Protein AF-A0ABD1ARW8-F1 (afdb_monomer_lite)

pLDDT: mean 74.0, std 18.25, range [34.91, 95.69]

Secondary structure (DSSP, 8-state):
---PPPPPPPP----------------PPPPP-PPPPPPPPPPPPPPPPPPP--SS----TTTTT-----GGG--------GGGSPPSSHHHHHHSHHHHHHHHHHHHHHHHTT----PPPPTTSPP---

Sequence (130 aa):
MPHAQQLSTPSTVQSKNTNSHSSSSSSAAQPPTLPPPSPPAIPPPPPPSPPPNNRHRMQTRSKDGITKPNTKYTLLTSTKTKSDIEPRTTSEALEDERWRNAMGIEFNAHVKMHTWDFFPLSPEQNLVGN

Radius of gyration: 33.53 Å; chains: 1; bounding box: 70×50×98 Å

Organism: NCBI:txid228776

Structure (mmCIF, N/CA/C/O backbone):
data_AF-A0ABD1ARW8-F1
#
_entry.id   AF-A0ABD1ARW8-F1
#
loop_
_atom_site.group_PDB
_atom_site.id
_atom_site.type_symbol
_atom_site.label_atom_id
_atom_site.label_alt_id
_atom_site.label_comp_id
_atom_site.label_asym_id
_atom_site.label_entity_id
_atom_site.label_seq_id
_atom_site.pdbx_PDB_ins_code
_atom_site.Cartn_x
_atom_site.Cartn_y
_atom_site.Cartn_z
_atom_site.occupancy
_atom_site.B_iso_or_equiv
_atom_site.auth_seq_id
_atom_site.auth_comp_id
_atom_site.auth_asym_id
_atom_site.auth_atom_id
_atom_site.pdbx_PDB_model_num
ATOM 1 N N . MET A 1 1 ? 41.491 -40.274 -30.303 1.00 43.91 1 MET A N 1
ATOM 2 C CA . MET A 1 1 ? 41.150 -40.346 -28.867 1.00 43.91 1 MET A CA 1
ATOM 3 C C . MET A 1 1 ? 40.744 -38.950 -28.407 1.00 43.91 1 MET A C 1
ATOM 5 O O . MET A 1 1 ? 41.622 -38.105 -28.301 1.00 43.91 1 MET A O 1
ATOM 9 N N . PRO A 1 2 ? 39.436 -38.672 -28.268 1.00 46.75 2 PRO A N 1
ATOM 10 C CA . PRO A 1 2 ? 38.897 -37.387 -27.823 1.00 46.75 2 PRO A CA 1
ATOM 11 C C . PRO A 1 2 ? 38.654 -37.377 -26.301 1.00 46.75 2 PRO A C 1
ATOM 13 O O . PRO A 1 2 ? 38.508 -38.434 -25.688 1.00 46.75 2 PRO A O 1
ATOM 16 N N . HIS A 1 3 ? 38.551 -36.192 -25.699 1.00 41.34 3 HIS A N 1
ATOM 17 C CA . HIS A 1 3 ? 37.830 -35.989 -24.438 1.00 41.34 3 HIS A CA 1
ATOM 18 C C . HIS A 1 3 ? 36.979 -34.725 -24.572 1.00 41.34 3 HIS A C 1
ATOM 20 O O . HIS A 1 3 ? 37.493 -33.610 -24.627 1.00 41.34 3 HIS A O 1
ATOM 26 N N . ALA A 1 4 ? 35.673 -34.943 -24.699 1.00 42.97 4 ALA A N 1
ATOM 27 C CA . ALA A 1 4 ? 34.637 -33.926 -24.686 1.00 42.97 4 ALA A CA 1
ATOM 28 C C . ALA A 1 4 ? 34.305 -33.572 -23.231 1.00 42.97 4 ALA A C 1
ATOM 30 O O . ALA A 1 4 ? 34.158 -34.470 -22.403 1.00 42.97 4 ALA A O 1
ATOM 31 N N . GLN A 1 5 ? 34.168 -32.282 -22.922 1.00 40.97 5 GLN A N 1
ATOM 32 C CA . GLN A 1 5 ? 33.540 -31.842 -21.678 1.00 40.97 5 GLN A CA 1
ATOM 33 C C . GLN A 1 5 ? 32.077 -31.492 -21.955 1.00 40.97 5 GLN A C 1
ATOM 35 O O . GLN A 1 5 ? 31.747 -30.784 -22.904 1.00 40.97 5 GLN A O 1
ATOM 40 N N . GLN A 1 6 ? 31.219 -32.099 -21.148 1.00 40.31 6 GLN A N 1
ATOM 41 C CA . GLN A 1 6 ? 29.785 -32.265 -21.325 1.00 40.31 6 GLN A CA 1
ATOM 42 C C . GLN A 1 6 ? 29.049 -31.057 -20.719 1.00 40.31 6 GLN A C 1
ATOM 44 O O . GLN A 1 6 ? 29.215 -30.776 -19.534 1.00 40.31 6 GLN A O 1
ATOM 49 N N . LEU A 1 7 ? 28.239 -30.343 -21.512 1.00 40.31 7 LEU A N 1
ATOM 50 C CA . LEU A 1 7 ? 27.273 -29.370 -20.990 1.00 40.31 7 LEU A CA 1
ATOM 51 C C . LEU A 1 7 ? 26.027 -30.111 -20.488 1.00 40.31 7 LEU A C 1
ATOM 53 O O . LEU A 1 7 ? 25.409 -30.882 -21.221 1.00 40.31 7 LEU A O 1
ATOM 57 N N . SER A 1 8 ? 25.657 -29.848 -19.239 1.00 39.34 8 SER A N 1
ATOM 58 C CA . SER A 1 8 ? 24.441 -30.343 -18.598 1.00 39.34 8 SER A CA 1
ATOM 59 C C . SER A 1 8 ? 23.205 -29.609 -19.126 1.00 39.34 8 SER A C 1
ATOM 61 O O . SER A 1 8 ? 23.097 -28.392 -19.000 1.00 39.34 8 SER A O 1
ATOM 63 N N . THR A 1 9 ? 22.247 -30.348 -19.683 1.00 52.75 9 THR A N 1
ATOM 64 C CA . THR A 1 9 ? 20.896 -29.864 -20.009 1.00 52.75 9 THR A CA 1
ATOM 65 C C . THR A 1 9 ? 19.974 -29.968 -18.790 1.00 52.75 9 THR A C 1
ATOM 67 O O . THR A 1 9 ? 20.001 -31.007 -18.126 1.00 52.75 9 THR A O 1
ATOM 70 N N . PRO A 1 10 ? 19.079 -29.003 -18.519 1.00 43.75 10 PRO A N 1
ATOM 71 C CA . PRO A 1 10 ? 17.914 -29.258 -17.681 1.00 43.75 10 PRO A CA 1
ATOM 72 C C . PRO A 1 10 ? 16.778 -29.908 -18.489 1.00 43.75 10 PRO A C 1
ATOM 74 O O . PRO A 1 10 ? 16.388 -29.434 -19.555 1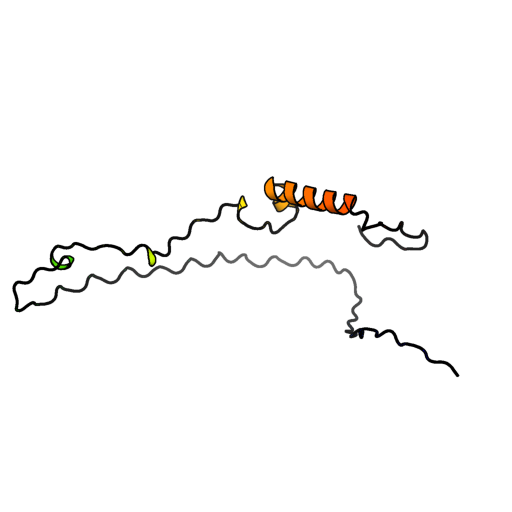.00 43.75 10 PRO A O 1
ATOM 77 N N . SER A 1 11 ? 16.261 -31.011 -17.945 1.00 34.91 11 SER A N 1
ATOM 78 C CA . SER A 1 11 ? 15.123 -31.790 -18.438 1.00 34.91 11 SER A CA 1
ATOM 79 C C . SER A 1 11 ? 13.859 -30.953 -18.646 1.00 34.91 11 SER A C 1
ATOM 81 O O . SER A 1 11 ? 13.326 -30.363 -17.708 1.00 34.91 11 SER A O 1
ATOM 83 N N . THR A 1 12 ? 13.310 -31.008 -19.858 1.00 39.97 12 THR A N 1
ATOM 84 C CA . THR A 1 12 ? 11.930 -30.613 -20.155 1.00 39.97 12 THR A CA 1
ATOM 85 C C . THR A 1 12 ? 10.973 -31.684 -19.639 1.00 39.97 12 THR A C 1
ATOM 87 O O . THR A 1 12 ? 10.928 -32.796 -20.165 1.00 39.97 12 THR A O 1
ATOM 90 N N . VAL A 1 13 ? 10.179 -31.350 -18.621 1.00 44.81 13 VAL A N 1
ATOM 91 C CA . VAL A 1 13 ? 9.017 -32.156 -18.234 1.00 44.81 13 VAL A CA 1
ATOM 92 C C . VAL A 1 13 ? 7.861 -31.782 -19.160 1.00 44.81 13 VAL A C 1
ATOM 94 O O . VAL A 1 13 ? 7.352 -30.665 -19.136 1.00 44.81 13 VAL A O 1
ATOM 97 N N . GLN A 1 14 ? 7.485 -32.732 -20.011 1.00 39.22 14 GLN A N 1
ATOM 98 C CA . GLN A 1 14 ? 6.286 -32.701 -20.840 1.00 39.22 14 GLN A CA 1
ATOM 99 C C . GLN A 1 14 ? 5.037 -32.814 -19.956 1.00 39.22 14 GLN A C 1
ATOM 101 O O . GLN A 1 14 ? 4.887 -33.803 -19.241 1.00 39.22 14 GLN A O 1
ATOM 106 N N . SER A 1 15 ? 4.096 -31.883 -20.103 1.00 36.25 15 SER A N 1
ATOM 107 C CA . SER A 1 15 ? 2.688 -32.126 -19.779 1.00 36.25 15 SER A CA 1
ATOM 108 C C . SER A 1 15 ? 1.835 -31.802 -20.995 1.00 36.25 15 SER A C 1
ATOM 110 O O . SER A 1 15 ? 1.779 -30.674 -21.477 1.00 36.25 15 SER A O 1
ATOM 112 N N . LYS A 1 16 ? 1.213 -32.860 -21.510 1.00 46.62 16 LYS A N 1
ATOM 113 C CA . LYS A 1 16 ? 0.208 -32.863 -22.5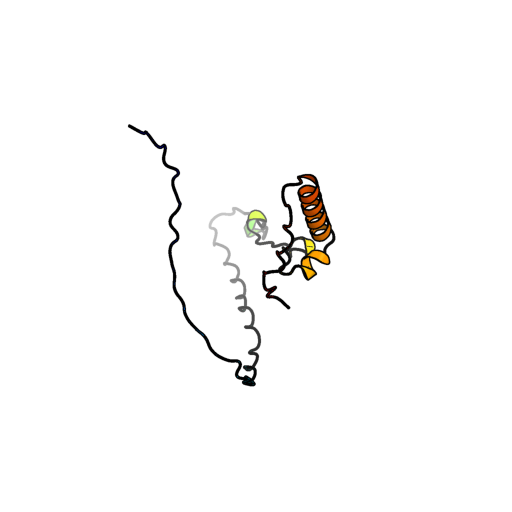69 1.00 46.62 16 LYS A CA 1
ATOM 114 C C . LYS A 1 16 ? -1.003 -32.050 -22.109 1.00 46.62 16 LYS A C 1
ATOM 116 O O . LYS A 1 16 ? -1.454 -32.272 -20.991 1.00 46.62 16 LYS A O 1
ATOM 121 N N . ASN A 1 17 ? -1.609 -31.257 -22.991 1.00 38.06 17 ASN A N 1
ATOM 122 C CA . ASN A 1 17 ? -3.057 -31.367 -23.137 1.00 38.06 17 ASN A CA 1
ATOM 123 C C . ASN A 1 17 ? -3.548 -30.858 -24.494 1.00 38.06 17 ASN A C 1
ATOM 125 O O . ASN A 1 17 ? -3.374 -29.701 -24.865 1.00 38.06 17 ASN A O 1
ATOM 129 N N . THR A 1 18 ? -4.176 -31.771 -25.220 1.00 48.34 18 THR A N 1
ATOM 130 C CA . THR A 1 18 ? -5.020 -31.526 -26.382 1.00 48.34 18 THR A CA 1
ATOM 131 C C . THR A 1 18 ? -6.305 -30.840 -25.934 1.00 48.34 18 THR A C 1
ATOM 133 O O . THR A 1 18 ? -6.944 -31.355 -25.021 1.00 48.34 18 THR A O 1
ATOM 136 N N . ASN A 1 19 ? -6.741 -29.775 -26.607 1.00 37.31 19 ASN A N 1
ATOM 137 C CA . ASN A 1 19 ? -8.137 -29.713 -27.045 1.00 37.31 19 ASN A CA 1
ATOM 138 C C . ASN A 1 19 ? -8.350 -28.615 -28.091 1.00 37.31 19 ASN A C 1
ATOM 140 O O . ASN A 1 19 ? -8.301 -27.423 -27.797 1.00 37.31 19 ASN A O 1
ATOM 144 N N . SER A 1 20 ? -8.626 -29.041 -29.318 1.00 44.00 20 SER A N 1
ATOM 145 C CA . SER A 1 20 ? -9.392 -28.258 -30.282 1.00 44.00 20 SER A CA 1
ATOM 146 C C . SER A 1 20 ? -10.824 -28.095 -29.759 1.00 44.00 20 SER A C 1
ATOM 148 O O . SER A 1 20 ? -11.308 -28.988 -29.071 1.00 44.00 20 SER A O 1
ATOM 150 N N . HIS A 1 21 ? -11.487 -26.981 -30.084 1.00 41.25 21 HIS A N 1
ATOM 151 C CA . HIS A 1 21 ? -12.839 -26.920 -30.668 1.00 41.25 21 HIS A CA 1
ATOM 152 C C . HIS A 1 21 ? -13.546 -25.582 -30.381 1.00 41.25 21 HIS A C 1
ATOM 154 O O . HIS A 1 21 ? -13.904 -25.265 -29.254 1.00 41.25 21 HIS A O 1
ATOM 160 N N . SER A 1 22 ? -13.755 -24.849 -31.481 1.00 39.16 22 SER A N 1
ATOM 161 C CA . SER A 1 22 ? -14.979 -24.136 -31.879 1.00 39.16 22 SER A CA 1
ATOM 162 C C . SER A 1 22 ? -15.675 -23.192 -30.894 1.00 39.16 22 SER A C 1
ATOM 164 O O . SER A 1 22 ? -16.292 -23.587 -29.912 1.00 39.16 22 SER A O 1
ATOM 166 N N . SER A 1 23 ? -15.719 -21.932 -31.322 1.00 44.72 23 SER A N 1
ATOM 167 C CA . SER A 1 23 ? -16.695 -20.913 -30.954 1.00 44.72 23 SER A CA 1
ATOM 168 C C . SER A 1 23 ? -18.137 -21.419 -31.094 1.00 44.72 23 SER A C 1
ATOM 170 O O . SER A 1 23 ? -18.636 -21.597 -32.205 1.00 44.72 23 SER A O 1
ATOM 172 N N . SER A 1 24 ? -18.825 -21.578 -29.967 1.00 41.44 24 SER A N 1
ATOM 173 C CA . SER A 1 24 ? -20.283 -21.653 -29.899 1.00 41.44 24 SER A CA 1
ATOM 174 C C . SER A 1 24 ? -20.786 -20.560 -28.962 1.00 41.44 24 SER A C 1
ATOM 176 O O . SER A 1 24 ? -20.667 -20.654 -27.739 1.00 41.44 24 SER A O 1
ATOM 178 N N . SER A 1 25 ? -21.337 -19.504 -29.559 1.00 50.62 25 SER A N 1
ATOM 179 C CA . SER A 1 25 ? -22.102 -18.457 -28.889 1.00 50.62 25 SER A CA 1
ATOM 180 C C . SER A 1 25 ? -23.208 -19.080 -28.039 1.00 50.62 25 SER A C 1
ATOM 182 O O . SER A 1 25 ? -24.174 -19.622 -28.572 1.00 50.62 25 SER A O 1
ATOM 184 N N . SER A 1 26 ? -23.061 -18.998 -26.721 1.00 45.53 26 SER A N 1
ATOM 185 C CA . SER A 1 26 ? -24.095 -19.379 -25.764 1.00 45.53 26 SER A CA 1
ATOM 186 C C . SER A 1 26 ? -24.303 -18.191 -24.835 1.00 45.53 26 SER A C 1
ATOM 188 O O . SER A 1 26 ? -23.443 -17.889 -24.010 1.00 45.53 26 SER A O 1
ATOM 190 N N . SER A 1 27 ? -25.416 -17.477 -25.004 1.00 54.81 27 SER A N 1
ATOM 191 C CA . SER A 1 27 ? -25.880 -16.478 -24.043 1.00 54.81 27 SER A CA 1
ATOM 192 C C . SER A 1 27 ? -26.137 -17.170 -22.705 1.00 54.81 27 SER A C 1
ATOM 194 O O . SER A 1 27 ? -27.185 -17.777 -22.499 1.00 54.81 27 SER A O 1
ATOM 196 N N . ALA A 1 28 ? -25.157 -17.117 -21.806 1.00 51.34 28 ALA A N 1
ATOM 197 C CA . ALA A 1 28 ? -25.303 -17.598 -20.445 1.00 51.34 28 ALA A CA 1
ATOM 198 C C . ALA A 1 28 ? -26.047 -16.536 -19.627 1.00 51.34 28 ALA A C 1
ATOM 200 O O . ALA A 1 28 ? -25.579 -15.407 -19.469 1.00 51.34 28 ALA A O 1
ATOM 2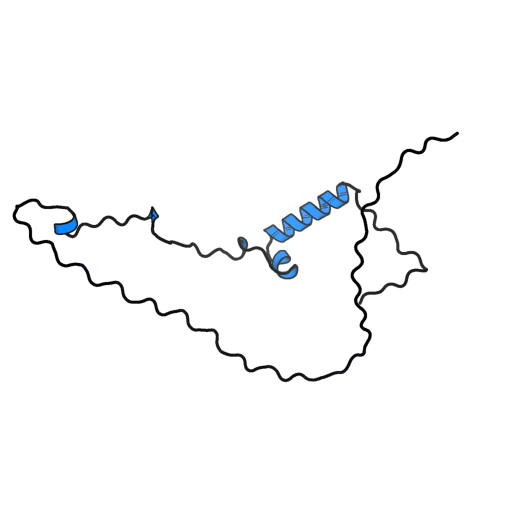01 N N . ALA A 1 29 ? -27.231 -16.902 -19.141 1.00 57.78 29 ALA A N 1
ATOM 202 C CA . ALA A 1 29 ? -27.989 -16.122 -18.178 1.00 57.78 29 ALA A CA 1
ATOM 203 C C . ALA A 1 29 ? -27.111 -15.815 -16.953 1.00 57.78 29 ALA A C 1
ATOM 205 O O . ALA A 1 29 ? -26.476 -16.709 -16.391 1.00 57.78 29 ALA A O 1
ATOM 206 N N . GLN A 1 30 ? -27.066 -14.541 -16.562 1.00 60.09 30 GLN A N 1
ATOM 207 C CA . GLN A 1 30 ? -26.355 -14.097 -15.366 1.00 60.09 30 GLN A CA 1
ATOM 208 C C . GLN A 1 30 ? -26.953 -14.790 -14.128 1.00 60.09 30 GLN A C 1
ATOM 210 O O . GLN A 1 30 ? -28.181 -14.821 -13.994 1.00 60.09 30 GLN A O 1
ATOM 215 N N . PRO A 1 31 ? -26.133 -15.339 -13.215 1.00 66.75 31 PRO A N 1
ATOM 216 C CA . PRO A 1 31 ? -26.635 -15.838 -11.945 1.00 66.75 31 PRO A CA 1
ATOM 217 C C . PRO A 1 31 ? -27.165 -14.665 -11.101 1.00 66.75 31 PRO A C 1
ATOM 219 O O . PRO A 1 31 ? -26.643 -13.551 -11.207 1.00 66.75 31 PRO A O 1
ATOM 222 N N . PRO A 1 32 ? -28.187 -14.881 -10.255 1.00 62.44 32 PRO A N 1
ATOM 223 C CA . PRO A 1 32 ? -28.677 -13.843 -9.360 1.00 62.44 32 PRO A CA 1
ATOM 224 C C . PRO A 1 32 ? -27.554 -13.407 -8.413 1.00 62.44 32 PRO A C 1
ATOM 226 O O . PRO A 1 32 ? -26.955 -14.224 -7.710 1.00 62.44 32 PRO A O 1
ATOM 229 N N . THR A 1 33 ? -27.264 -12.108 -8.401 1.00 63.53 33 THR A N 1
ATOM 230 C CA . THR A 1 33 ? -26.338 -11.477 -7.464 1.00 63.53 33 THR A CA 1
ATOM 231 C C . THR A 1 33 ? -26.921 -11.564 -6.056 1.00 63.53 33 THR A C 1
ATOM 233 O O . THR A 1 33 ? -27.815 -10.810 -5.677 1.00 63.53 33 THR A O 1
ATOM 236 N N . LEU A 1 34 ? -26.434 -12.525 -5.269 1.00 72.62 34 LEU A N 1
ATOM 237 C CA . LEU A 1 34 ? -26.733 -12.586 -3.841 1.00 72.62 34 LEU A CA 1
ATOM 238 C C . LEU A 1 34 ? -26.131 -11.348 -3.152 1.00 72.62 34 LEU A C 1
ATOM 240 O O . LEU A 1 34 ? -24.995 -10.976 -3.465 1.00 72.62 34 LEU A O 1
ATOM 244 N N . PRO A 1 35 ? -26.859 -10.696 -2.228 1.00 77.25 35 PRO A N 1
ATOM 245 C CA . PRO A 1 35 ? -26.308 -9.590 -1.460 1.00 77.25 35 PRO A CA 1
ATOM 246 C C . PRO A 1 35 ? -25.094 -10.065 -0.644 1.00 77.25 35 PRO A C 1
ATOM 248 O O . PRO A 1 35 ? -25.055 -11.225 -0.218 1.00 77.25 35 PRO A O 1
ATOM 251 N N . PRO A 1 36 ? -24.097 -9.191 -0.415 1.00 78.06 36 PRO A N 1
ATOM 252 C CA . PRO A 1 36 ? -22.936 -9.542 0.389 1.00 78.06 36 PRO A CA 1
ATOM 253 C C . PRO A 1 36 ? -23.375 -9.980 1.796 1.00 78.06 36 PRO A C 1
ATOM 255 O O . PRO A 1 36 ? -24.315 -9.399 2.350 1.00 78.06 36 PRO A O 1
ATOM 258 N N . PRO A 1 37 ? -22.713 -10.990 2.392 1.00 76.00 37 PRO A N 1
ATOM 259 C CA . PRO A 1 37 ? -23.036 -11.430 3.741 1.00 76.00 37 PRO A CA 1
ATOM 260 C C . PRO A 1 37 ? -22.867 -10.261 4.715 1.00 76.00 37 PRO A C 1
ATOM 262 O O . PRO A 1 37 ? -21.855 -9.557 4.696 1.00 76.00 37 PRO A O 1
ATOM 265 N N . SER A 1 38 ? -23.875 -10.041 5.560 1.00 79.00 38 SER A N 1
ATOM 266 C CA . SER A 1 38 ? -23.798 -9.038 6.619 1.00 79.00 38 SER A CA 1
ATOM 267 C C . SER A 1 38 ? -22.632 -9.364 7.560 1.00 79.00 38 SER A C 1
ATOM 269 O O . SER A 1 38 ? -22.411 -10.542 7.861 1.00 79.00 38 SER A O 1
ATOM 271 N N . PRO A 1 39 ? -21.876 -8.356 8.034 1.00 79.38 39 PRO A N 1
ATOM 272 C CA . PRO A 1 39 ? -20.809 -8.595 8.994 1.00 79.38 39 PRO A CA 1
ATOM 273 C C . PRO A 1 39 ? -21.379 -9.254 10.261 1.00 79.38 39 PRO A C 1
ATOM 275 O O . PRO A 1 39 ? -22.512 -8.951 10.650 1.00 79.38 39 PRO A O 1
ATOM 278 N N . PRO A 1 40 ? -20.622 -10.156 10.911 1.00 78.62 40 PRO A N 1
ATOM 279 C CA . PRO A 1 40 ? -21.078 -10.811 12.127 1.00 78.62 40 PRO A CA 1
ATOM 280 C C . PRO A 1 40 ? -21.401 -9.761 13.194 1.00 78.62 40 PRO A C 1
ATOM 282 O O . PRO A 1 40 ? -20.601 -8.862 13.462 1.00 78.62 40 PRO A O 1
ATOM 285 N N . ALA A 1 41 ? -22.585 -9.876 13.797 1.00 78.94 41 ALA A N 1
ATOM 286 C CA . ALA A 1 41 ? -22.986 -9.020 14.903 1.00 78.94 41 ALA A CA 1
ATOM 287 C C . ALA A 1 41 ? -22.003 -9.211 16.068 1.00 78.94 41 ALA A C 1
ATOM 289 O O . ALA A 1 41 ? -21.815 -10.326 16.559 1.00 78.94 41 ALA A O 1
ATOM 290 N N . ILE A 1 42 ? -21.357 -8.125 16.493 1.00 80.50 42 ILE A N 1
ATOM 291 C CA . ILE A 1 42 ? -20.448 -8.149 17.639 1.00 80.50 42 ILE A CA 1
ATOM 292 C C . ILE A 1 42 ? -21.308 -8.362 18.894 1.00 80.50 42 ILE A C 1
ATOM 294 O O . ILE A 1 42 ? -22.241 -7.582 19.113 1.00 80.50 42 ILE A O 1
ATOM 298 N N . PRO A 1 43 ? -21.042 -9.394 19.717 1.00 82.19 43 PRO A N 1
ATOM 299 C CA . PRO A 1 43 ? -21.777 -9.579 20.958 1.00 82.19 43 PRO A CA 1
ATOM 300 C C . PRO A 1 43 ? -21.530 -8.386 21.895 1.00 82.19 43 PRO A C 1
ATOM 302 O O . PRO A 1 43 ? -20.418 -7.846 21.922 1.00 82.19 43 PRO A O 1
ATOM 305 N N . PRO A 1 44 ? -22.541 -7.957 22.670 1.00 82.62 44 PRO A N 1
ATOM 306 C CA . PRO A 1 44 ? -22.360 -6.886 23.638 1.00 82.62 44 PRO A CA 1
ATOM 307 C C . PRO A 1 44 ? -21.271 -7.265 24.653 1.00 82.62 44 PRO A C 1
ATOM 309 O O . PRO A 1 44 ? -21.111 -8.449 24.974 1.00 82.62 44 PRO A O 1
ATOM 312 N N . PRO A 1 45 ? -20.508 -6.282 25.166 1.00 81.81 45 PRO A N 1
ATOM 313 C CA . PRO A 1 45 ? -19.482 -6.555 26.159 1.00 81.81 45 PRO A CA 1
ATOM 314 C C . PRO A 1 45 ? -20.108 -7.203 27.404 1.00 81.81 45 PRO A C 1
ATOM 316 O O . PRO A 1 45 ? -21.242 -6.869 27.766 1.00 81.81 45 PRO A O 1
ATOM 319 N N . PRO A 1 46 ? -19.388 -8.119 28.076 1.00 82.62 46 PRO A N 1
ATOM 320 C CA . PRO A 1 46 ? -19.883 -8.729 29.299 1.00 82.62 46 PRO A CA 1
ATOM 321 C C . PRO A 1 46 ? -20.127 -7.656 30.373 1.00 82.62 46 PRO A C 1
ATOM 323 O O . PRO A 1 46 ? -19.399 -6.657 30.426 1.00 82.62 46 PRO A O 1
ATOM 326 N N . PRO A 1 47 ? -21.132 -7.849 31.245 1.00 83.31 47 PRO A N 1
ATOM 327 C CA . PRO A 1 47 ? -21.387 -6.932 32.343 1.00 83.31 47 PRO A CA 1
ATOM 328 C C . PRO A 1 47 ? -20.184 -6.877 33.302 1.00 83.31 47 PRO A C 1
ATOM 330 O O . PRO A 1 47 ? -19.461 -7.869 33.447 1.00 83.31 47 PRO A O 1
ATOM 333 N N . PRO A 1 48 ? -19.957 -5.735 33.976 1.00 79.88 48 PRO A N 1
ATOM 334 C CA . PRO A 1 48 ? -18.871 -5.603 34.937 1.00 79.88 48 PRO A CA 1
ATOM 335 C C . PRO A 1 48 ? -19.029 -6.612 36.081 1.00 79.88 48 PRO A C 1
ATOM 337 O O . PRO A 1 48 ? -20.121 -6.805 36.617 1.00 79.88 48 PRO A O 1
ATOM 340 N N . SER A 1 49 ? -17.925 -7.252 36.468 1.00 79.50 49 SER A N 1
ATOM 341 C CA . SER A 1 49 ? -17.897 -8.182 37.598 1.00 79.50 49 SER A CA 1
ATOM 342 C C . SER A 1 49 ? -18.217 -7.460 38.915 1.00 79.50 49 SER A C 1
ATOM 344 O O . SER A 1 49 ? -17.729 -6.342 39.116 1.00 79.50 49 SER A O 1
ATOM 346 N N . PRO A 1 50 ? -18.968 -8.086 39.840 1.00 81.31 50 PRO A N 1
ATOM 347 C CA . PRO A 1 50 ? -19.275 -7.483 41.130 1.00 81.31 50 PRO A CA 1
ATOM 348 C C . PRO A 1 50 ? -17.997 -7.252 41.956 1.00 81.31 50 PRO A C 1
ATOM 350 O O . PRO A 1 50 ? -17.037 -8.023 41.847 1.00 81.31 50 PRO A O 1
ATOM 353 N N . PRO A 1 51 ? -17.962 -6.202 42.795 1.00 79.19 51 PRO A N 1
ATOM 354 C CA . PRO A 1 51 ? -16.798 -5.908 43.615 1.00 79.19 51 PRO A CA 1
ATOM 355 C C . PRO A 1 51 ? -16.547 -7.039 44.630 1.00 79.19 51 PRO A C 1
ATOM 357 O O . PRO A 1 51 ? -17.495 -7.561 45.222 1.00 79.19 51 PRO A O 1
ATOM 360 N N . PRO A 1 52 ? -15.280 -7.415 44.881 1.00 80.44 52 PRO A N 1
ATOM 361 C CA . PRO A 1 52 ? -14.962 -8.447 45.859 1.00 80.44 52 PRO A CA 1
ATOM 362 C C . PRO A 1 52 ? -15.322 -7.992 47.280 1.00 80.44 52 PRO A C 1
ATOM 364 O O . PRO A 1 52 ? -15.046 -6.853 47.672 1.00 80.44 52 PRO A O 1
ATOM 367 N N . ASN A 1 53 ? -15.887 -8.896 48.085 1.00 82.69 53 ASN A N 1
ATOM 368 C CA . ASN A 1 53 ? -16.119 -8.648 49.508 1.00 82.69 53 ASN A CA 1
ATOM 369 C C . ASN A 1 53 ? -14.777 -8.701 50.257 1.00 82.69 53 ASN A C 1
ATOM 371 O O . ASN A 1 53 ? -14.144 -9.751 50.355 1.00 82.69 53 ASN A O 1
ATOM 375 N N . ASN A 1 54 ? -14.318 -7.550 50.749 1.00 82.88 54 ASN A N 1
ATOM 376 C CA . ASN A 1 54 ? -13.026 -7.434 51.414 1.00 82.88 54 ASN A CA 1
ATOM 377 C C . ASN A 1 54 ? -13.202 -7.406 52.933 1.00 82.88 54 ASN A C 1
ATOM 379 O O . ASN A 1 54 ? -13.929 -6.571 53.459 1.00 82.88 54 ASN A O 1
ATOM 383 N N . ARG A 1 55 ? -12.448 -8.250 53.645 1.00 90.81 55 ARG A N 1
ATOM 384 C CA . ARG A 1 55 ? -12.399 -8.264 55.122 1.00 90.81 55 ARG A CA 1
ATOM 385 C C . ARG A 1 55 ? -11.449 -7.205 55.706 1.00 90.81 55 ARG A C 1
ATOM 387 O O . ARG A 1 55 ? -11.314 -7.099 56.917 1.00 90.81 55 ARG A O 1
ATOM 394 N N . HIS A 1 56 ? -10.771 -6.442 54.847 1.00 86.00 56 HIS A N 1
ATOM 395 C CA . HIS A 1 56 ? -9.779 -5.427 55.202 1.00 86.00 56 HIS A CA 1
ATOM 396 C C . HIS A 1 56 ? -10.076 -4.081 54.527 1.00 86.00 56 HIS A C 1
ATOM 398 O O . HIS A 1 56 ? -10.650 -4.024 53.436 1.00 86.00 56 HIS A O 1
ATOM 404 N N . ARG A 1 57 ? -9.589 -2.986 55.124 1.00 89.25 57 ARG A N 1
ATOM 405 C CA . ARG A 1 57 ? -9.848 -1.611 54.658 1.00 89.25 57 ARG A CA 1
ATOM 406 C C . ARG A 1 57 ? -9.057 -1.187 53.409 1.00 89.25 57 ARG A C 1
ATOM 408 O O . ARG A 1 57 ? -9.302 -0.101 52.897 1.00 89.25 57 ARG A O 1
ATOM 415 N N . MET A 1 58 ? -8.124 -2.002 52.905 1.00 92.12 58 MET A N 1
ATOM 416 C CA . MET A 1 58 ? -7.292 -1.614 51.754 1.00 92.12 58 MET A CA 1
ATOM 417 C C . MET A 1 58 ? -8.138 -1.138 50.561 1.00 92.12 58 MET A C 1
ATOM 419 O O . MET A 1 58 ? -9.047 -1.847 50.106 1.00 92.12 58 MET A O 1
ATOM 423 N N . GLN A 1 59 ? -7.804 0.056 50.066 1.00 88.00 59 GLN A N 1
ATOM 424 C CA . GLN A 1 59 ? -8.340 0.637 48.841 1.00 88.00 59 GLN A CA 1
ATOM 425 C C . GLN A 1 59 ? -7.328 0.451 47.715 1.00 88.00 59 GLN A C 1
ATOM 427 O O . GLN A 1 59 ? -6.131 0.667 47.894 1.00 88.00 59 GLN A O 1
ATOM 432 N N . THR A 1 60 ? -7.813 0.002 46.565 1.00 89.19 60 THR A N 1
ATOM 433 C CA . THR A 1 60 ? -7.027 -0.157 45.341 1.00 89.19 60 THR A CA 1
ATOM 434 C C . THR A 1 60 ? -7.613 0.767 44.285 1.00 89.19 60 THR A C 1
ATOM 436 O O . THR A 1 60 ? -8.810 1.035 44.303 1.00 89.19 60 THR A O 1
ATOM 439 N N . ARG A 1 61 ? -6.806 1.192 43.307 1.00 90.38 61 ARG A N 1
ATOM 440 C CA . ARG A 1 61 ? -7.253 2.054 42.193 1.00 90.38 61 ARG A CA 1
ATOM 441 C C . ARG A 1 61 ? -8.566 1.584 41.543 1.00 90.38 61 ARG A C 1
ATOM 443 O O . ARG A 1 61 ? -9.407 2.403 41.205 1.00 90.38 61 ARG A O 1
ATOM 450 N N . SER A 1 62 ? -8.742 0.270 41.387 1.00 86.75 62 SER A N 1
ATOM 451 C CA . SER A 1 62 ? -9.947 -0.326 40.798 1.00 86.75 62 SER A CA 1
ATOM 452 C C . SER A 1 62 ? -11.214 -0.118 41.634 1.00 86.75 62 SER A C 1
ATOM 454 O O . SER A 1 62 ? -12.289 0.006 41.056 1.00 86.75 62 SER A O 1
ATOM 456 N N . LYS A 1 63 ? -11.108 -0.058 42.970 1.00 86.62 63 LYS A N 1
ATOM 457 C CA . LYS A 1 63 ? -12.245 0.220 43.864 1.00 86.62 63 LYS A CA 1
ATOM 458 C C . LYS A 1 63 ? -12.718 1.669 43.771 1.00 86.62 63 LYS A C 1
ATOM 460 O O . LYS A 1 63 ? -13.913 1.905 43.888 1.00 86.62 63 LYS A O 1
ATOM 465 N N . ASP A 1 64 ? -11.809 2.595 43.474 1.00 89.69 64 ASP A N 1
ATOM 466 C CA . ASP A 1 64 ? -12.122 4.003 43.197 1.00 89.69 64 ASP A CA 1
ATOM 467 C C . ASP A 1 64 ? -12.532 4.236 41.724 1.00 89.69 64 ASP A C 1
ATOM 469 O O . ASP A 1 64 ? -12.586 5.370 41.253 1.00 89.69 64 ASP A O 1
ATOM 473 N N . GLY A 1 65 ? -12.778 3.165 40.955 1.00 88.06 65 GLY A N 1
ATOM 474 C CA . GLY A 1 65 ? -13.183 3.237 39.546 1.00 88.06 65 GLY A CA 1
ATOM 475 C C . GLY A 1 65 ? -12.058 3.603 38.572 1.00 88.06 65 GLY A C 1
ATOM 476 O O . GLY A 1 65 ? -12.303 3.850 37.392 1.00 88.06 65 GLY A O 1
ATOM 477 N N . ILE A 1 66 ? -10.804 3.625 39.025 1.00 90.44 66 ILE A N 1
ATOM 478 C CA . ILE A 1 66 ? -9.685 4.101 38.220 1.00 90.44 66 ILE A CA 1
ATOM 479 C C . ILE A 1 66 ? -9.076 2.950 37.411 1.00 90.44 66 ILE A C 1
ATOM 481 O O . ILE A 1 66 ? -8.304 2.133 37.921 1.00 90.44 66 ILE A O 1
ATOM 485 N N . THR A 1 67 ? -9.342 2.953 36.105 1.00 90.75 67 THR A N 1
ATOM 486 C CA . THR A 1 67 ? -8.793 1.987 35.139 1.00 90.75 67 THR A CA 1
ATOM 487 C C . THR A 1 67 ? -7.791 2.667 34.204 1.00 90.75 67 THR A C 1
ATOM 489 O O . THR 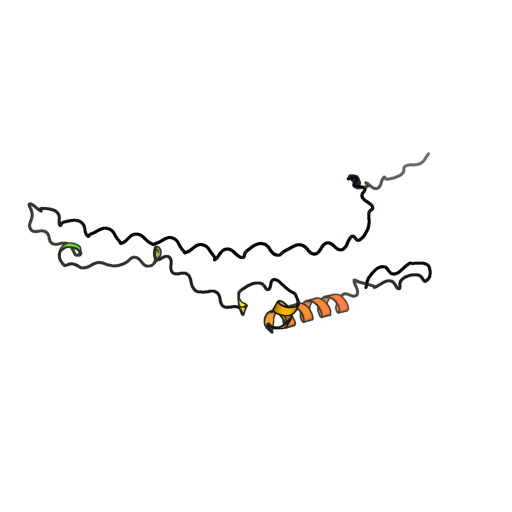A 1 67 ? -8.018 3.787 33.754 1.00 90.75 67 THR A O 1
ATOM 492 N N . LYS A 1 68 ? -6.659 2.011 33.906 1.00 88.75 68 LYS A N 1
ATOM 493 C CA . LYS A 1 68 ? -5.684 2.477 32.903 1.00 88.75 68 LYS A CA 1
ATOM 494 C C . LYS A 1 68 ? -5.686 1.503 31.717 1.00 88.75 68 LYS A C 1
ATOM 496 O O . LYS A 1 68 ? -5.104 0.427 31.853 1.00 88.75 68 LYS A O 1
ATOM 501 N N . PRO A 1 69 ? -6.340 1.841 30.591 1.00 86.88 69 PRO A N 1
ATOM 502 C CA . PRO A 1 69 ? -6.337 0.996 29.403 1.00 86.88 69 PRO A CA 1
ATOM 503 C C . PRO A 1 69 ? -4.905 0.772 28.912 1.00 86.88 69 PRO A C 1
ATOM 505 O O . PRO A 1 69 ? -4.093 1.699 28.907 1.00 86.88 69 PRO A O 1
ATOM 508 N N . ASN A 1 70 ? -4.583 -0.455 28.507 1.00 88.06 70 ASN A N 1
ATOM 509 C CA . ASN A 1 70 ? -3.286 -0.763 27.917 1.00 88.06 70 ASN A CA 1
ATOM 510 C C . ASN A 1 70 ? -3.389 -0.716 26.393 1.00 88.06 70 ASN A C 1
ATOM 512 O O . ASN A 1 70 ? -3.822 -1.682 25.768 1.00 88.06 70 ASN A O 1
ATOM 516 N N . THR A 1 71 ? -2.937 0.391 25.805 1.00 87.12 71 THR A N 1
ATOM 517 C CA . THR A 1 71 ? -3.017 0.624 24.358 1.00 87.12 71 THR A CA 1
ATOM 518 C C . THR A 1 71 ? -2.235 -0.398 23.529 1.00 87.12 71 THR A C 1
ATOM 520 O O . THR A 1 71 ? -2.531 -0.584 22.356 1.00 87.12 71 THR A O 1
ATOM 523 N N . LYS A 1 72 ? -1.271 -1.115 24.128 1.00 86.44 72 LYS A N 1
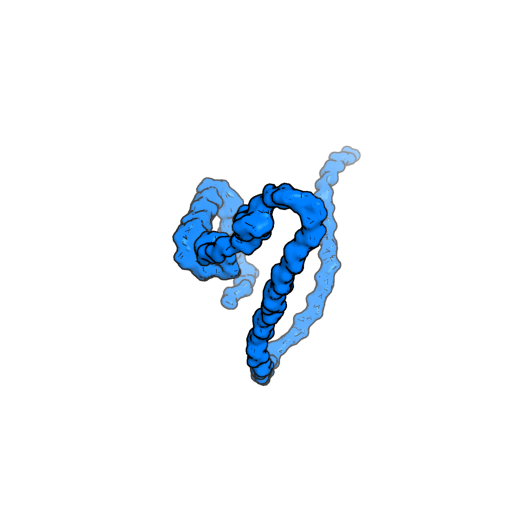ATOM 524 C CA . LYS A 1 72 ? -0.480 -2.150 23.435 1.00 86.44 72 LYS A CA 1
ATOM 525 C C . LYS A 1 72 ? -1.325 -3.323 22.938 1.00 86.44 72 LYS A C 1
ATOM 527 O O . LYS A 1 72 ? -0.917 -4.000 22.006 1.00 86.44 72 LYS A O 1
ATOM 532 N N . TYR A 1 73 ? -2.477 -3.559 23.563 1.00 85.12 73 TYR A N 1
ATOM 533 C CA . TYR A 1 73 ? -3.429 -4.594 23.153 1.00 85.12 73 TYR A CA 1
ATOM 534 C C . TYR A 1 73 ? -4.637 -4.020 22.416 1.00 85.12 73 TYR A C 1
ATOM 536 O O . TYR A 1 73 ? -5.583 -4.747 22.118 1.00 85.12 73 TYR A O 1
ATOM 544 N N . THR A 1 74 ? -4.638 -2.720 22.128 1.00 84.81 74 THR A N 1
ATOM 545 C CA . THR A 1 74 ? -5.702 -2.129 21.333 1.00 84.81 74 THR A CA 1
ATOM 546 C C . THR A 1 74 ? -5.435 -2.461 19.871 1.00 84.81 74 THR A C 1
ATOM 548 O O . THR A 1 74 ? -4.435 -2.028 19.305 1.00 84.81 74 THR A O 1
ATOM 551 N N . LEU A 1 75 ? -6.339 -3.225 19.256 1.00 82.25 75 LEU A N 1
ATOM 552 C CA . LEU A 1 75 ? -6.309 -3.588 17.835 1.00 82.25 75 LEU A CA 1
ATOM 553 C C . LEU A 1 75 ? -6.697 -2.388 16.948 1.00 82.25 75 LEU A C 1
ATOM 555 O O . LEU A 1 75 ? -7.641 -2.455 16.164 1.00 82.25 75 LEU A O 1
ATOM 559 N N . LEU A 1 76 ? -6.004 -1.259 17.109 1.00 82.38 76 LEU A N 1
ATOM 560 C CA . LEU A 1 76 ? -6.184 -0.090 16.255 1.00 82.38 76 LEU A CA 1
ATOM 561 C C . LEU A 1 76 ? -5.567 -0.400 14.893 1.00 82.38 76 LEU A C 1
ATOM 563 O O . LEU A 1 76 ? -4.348 -0.471 14.759 1.00 82.38 76 LEU A O 1
ATOM 567 N N . THR A 1 77 ? -6.413 -0.588 13.886 1.00 78.50 77 THR A N 1
ATOM 568 C CA . THR A 1 77 ? -5.977 -0.671 12.493 1.00 78.50 77 THR A CA 1
ATOM 569 C C . THR A 1 77 ? -6.186 0.685 11.830 1.00 78.50 77 THR A C 1
ATOM 571 O O . THR A 1 77 ? -7.275 1.256 11.900 1.00 78.50 77 THR A O 1
ATOM 574 N N . SER A 1 78 ? -5.130 1.237 11.231 1.00 75.62 78 SER A N 1
ATOM 575 C CA . SER A 1 78 ? -5.260 2.423 10.388 1.00 75.62 78 SER A CA 1
ATOM 576 C C . SER A 1 78 ? -5.777 1.974 9.031 1.00 75.62 78 SER A C 1
ATOM 578 O O . SER A 1 78 ? -5.223 1.054 8.428 1.00 75.62 78 SER A O 1
ATOM 580 N N . THR A 1 79 ? -6.821 2.623 8.526 1.00 73.94 79 THR A N 1
ATOM 581 C CA . THR A 1 79 ? -7.277 2.385 7.157 1.00 73.94 79 THR A CA 1
ATOM 582 C C . THR A 1 79 ? -6.165 2.798 6.204 1.00 73.94 79 THR A C 1
ATOM 584 O O . THR A 1 79 ? -5.772 3.964 6.161 1.00 73.94 79 THR A O 1
ATOM 587 N N . LYS A 1 80 ? -5.627 1.818 5.481 1.00 74.06 80 LYS A N 1
ATOM 588 C CA . LYS A 1 80 ? -4.582 2.012 4.481 1.00 74.06 80 LYS A CA 1
ATOM 589 C C . LYS A 1 80 ? -5.114 2.937 3.382 1.00 74.06 80 LYS A C 1
ATOM 591 O O . LYS A 1 80 ? -6.227 2.728 2.896 1.00 74.06 80 LYS A O 1
ATOM 596 N N . THR A 1 81 ? -4.367 3.984 3.033 1.00 72.75 81 THR A N 1
ATOM 597 C CA . THR A 1 81 ? -4.786 4.884 1.950 1.00 72.75 81 THR A CA 1
ATOM 598 C C . THR A 1 81 ? -4.589 4.190 0.603 1.00 72.75 81 THR A C 1
ATOM 600 O O . THR A 1 81 ? -3.799 3.249 0.504 1.00 72.75 81 THR A O 1
ATOM 603 N N . LYS A 1 82 ? -5.315 4.614 -0.441 1.00 70.25 82 LYS A N 1
ATOM 604 C CA . LYS A 1 82 ? -5.242 3.973 -1.769 1.00 70.25 82 LYS A CA 1
ATOM 605 C C . LYS A 1 82 ? -3.805 3.885 -2.301 1.00 70.25 82 LYS A C 1
ATOM 607 O O . LYS A 1 82 ? -3.438 2.851 -2.832 1.00 70.25 82 LYS A O 1
ATOM 612 N N . SER A 1 83 ? -2.987 4.907 -2.049 1.00 72.19 83 SER A N 1
ATOM 613 C CA . SER A 1 83 ? -1.575 4.970 -2.458 1.00 72.19 83 SER A CA 1
ATOM 614 C C . SER A 1 83 ? -0.646 4.000 -1.729 1.00 72.19 83 SER A C 1
ATOM 616 O O . SER A 1 83 ? 0.491 3.799 -2.146 1.00 72.19 83 SER A O 1
ATOM 618 N N . ASP A 1 84 ? -1.082 3.431 -0.606 1.00 78.19 84 ASP A N 1
ATOM 619 C CA . ASP A 1 84 ? -0.282 2.443 0.114 1.00 78.19 84 ASP A CA 1
ATOM 620 C C . ASP A 1 84 ? -0.620 1.016 -0.361 1.00 78.19 84 ASP A C 1
ATOM 622 O O . ASP A 1 84 ? 0.115 0.072 -0.063 1.00 78.19 84 ASP A O 1
ATOM 626 N N . ILE A 1 85 ? -1.751 0.821 -1.047 1.00 86.50 85 ILE A N 1
ATOM 627 C CA . ILE A 1 85 ? -2.201 -0.477 -1.559 1.00 86.50 85 ILE A CA 1
ATOM 628 C C . ILE A 1 85 ? -1.543 -0.720 -2.920 1.00 86.50 85 ILE A C 1
ATOM 630 O O . ILE A 1 85 ? -1.447 0.181 -3.745 1.00 86.50 85 ILE A O 1
ATOM 634 N N . GLU A 1 86 ? -1.074 -1.945 -3.142 1.00 88.50 86 GLU A N 1
ATOM 635 C CA . GLU A 1 86 ? -0.529 -2.335 -4.438 1.00 88.50 86 GLU A CA 1
ATOM 636 C C . GLU A 1 86 ? -1.663 -2.406 -5.479 1.00 88.50 86 GLU A C 1
ATOM 638 O O . GLU A 1 86 ? -2.681 -3.063 -5.215 1.00 88.50 86 GLU A O 1
ATOM 643 N N . PRO A 1 87 ? -1.521 -1.727 -6.630 1.00 91.50 87 PRO A N 1
ATOM 644 C CA . PRO A 1 87 ? -2.535 -1.711 -7.675 1.00 91.50 87 PRO A CA 1
ATOM 645 C C . PRO A 1 87 ? -2.683 -3.103 -8.290 1.00 91.50 87 PRO A C 1
ATOM 647 O O . PRO A 1 87 ? -1.704 -3.816 -8.505 1.00 91.50 87 PRO A O 1
ATOM 650 N N . ARG A 1 88 ? -3.917 -3.502 -8.608 1.00 92.31 88 ARG A N 1
ATOM 651 C CA . ARG A 1 88 ? -4.187 -4.814 -9.225 1.00 92.31 88 ARG A CA 1
ATOM 652 C C . ARG A 1 88 ? -4.078 -4.796 -10.739 1.00 92.31 88 ARG A C 1
ATOM 654 O O . ARG A 1 88 ? -3.944 -5.851 -11.353 1.00 92.31 88 ARG A O 1
ATOM 661 N N . THR A 1 89 ? -4.201 -3.620 -11.340 1.00 93.81 89 THR A N 1
ATOM 662 C CA . THR A 1 89 ? -4.174 -3.452 -12.793 1.00 93.81 89 THR A CA 1
ATOM 663 C C . THR A 1 89 ? -3.167 -2.390 -13.190 1.00 93.81 89 THR A C 1
ATOM 665 O O . THR A 1 89 ? -2.883 -1.462 -12.434 1.00 93.81 89 THR A O 1
ATOM 668 N N . THR A 1 90 ? -2.642 -2.499 -14.408 1.00 90.62 90 THR A N 1
ATOM 669 C CA . THR A 1 90 ? -1.694 -1.516 -14.941 1.00 90.62 90 THR A CA 1
ATOM 670 C C . THR A 1 90 ? -2.320 -0.126 -15.037 1.00 90.62 90 THR A C 1
ATOM 672 O O . THR A 1 90 ? -1.664 0.854 -14.710 1.00 90.62 90 THR A O 1
ATOM 675 N N . SER A 1 91 ? -3.595 -0.027 -15.427 1.00 93.75 91 SER A N 1
ATOM 676 C CA . SER A 1 91 ? -4.313 1.252 -15.478 1.00 93.75 91 SER A CA 1
ATOM 677 C C . SER A 1 91 ? -4.390 1.916 -14.101 1.00 93.75 91 SER A C 1
ATOM 679 O O . SER A 1 91 ? -4.054 3.088 -13.984 1.00 93.75 91 SER A O 1
ATOM 681 N N . GLU A 1 92 ? -4.725 1.155 -13.054 1.00 91.75 92 GLU A N 1
ATOM 682 C CA . GLU A 1 92 ? -4.746 1.641 -11.664 1.00 91.75 92 GLU A CA 1
ATOM 683 C C . GLU A 1 92 ? -3.352 2.093 -11.197 1.00 91.75 92 GLU A C 1
ATOM 685 O O . GLU A 1 92 ? -3.209 3.135 -10.563 1.00 91.75 92 GLU A O 1
ATOM 690 N N . ALA A 1 93 ? -2.302 1.354 -11.565 1.00 91.12 93 ALA A N 1
ATOM 691 C CA . ALA A 1 93 ? -0.924 1.728 -11.256 1.00 91.12 93 ALA A CA 1
ATOM 692 C C . ALA A 1 93 ? -0.486 3.026 -11.956 1.00 91.12 93 ALA A C 1
ATOM 694 O O . ALA A 1 93 ? 0.329 3.773 -11.425 1.00 91.12 93 ALA A O 1
ATOM 695 N N . LEU A 1 94 ? -1.002 3.305 -13.155 1.00 92.62 94 LEU A N 1
ATOM 696 C CA . LEU A 1 94 ? -0.660 4.508 -13.918 1.00 92.62 94 LEU A CA 1
ATOM 697 C C . LEU A 1 94 ? -1.397 5.765 -13.436 1.00 92.62 94 LEU A C 1
ATOM 699 O O . LEU A 1 94 ? -0.931 6.876 -13.711 1.00 92.62 94 LEU A O 1
ATOM 703 N N . GLU A 1 95 ? -2.520 5.603 -12.733 1.00 92.25 95 GLU A N 1
ATOM 704 C CA . GLU A 1 95 ? -3.236 6.704 -12.082 1.00 92.25 95 GLU A CA 1
ATOM 705 C C . GLU A 1 95 ? -2.470 7.250 -10.864 1.00 92.25 95 GLU A C 1
ATOM 707 O O . GLU A 1 95 ? -2.531 8.450 -10.593 1.00 92.25 95 GLU A O 1
ATOM 712 N N . ASP A 1 96 ? -1.712 6.404 -10.156 1.00 91.19 96 ASP A N 1
ATOM 713 C CA . ASP A 1 96 ? -0.864 6.820 -9.033 1.00 91.19 96 ASP A CA 1
ATOM 714 C C . ASP A 1 96 ? 0.514 7.307 -9.519 1.00 91.19 96 ASP A C 1
ATOM 716 O O . ASP A 1 96 ? 1.265 6.605 -10.203 1.00 91.19 96 ASP A O 1
ATOM 720 N N . GLU A 1 97 ? 0.889 8.525 -9.123 1.00 92.06 97 GLU A N 1
ATOM 721 C CA . GLU A 1 97 ? 2.156 9.141 -9.515 1.00 92.06 97 GLU A CA 1
ATOM 722 C C . GLU A 1 97 ? 3.390 8.362 -9.051 1.00 92.06 97 GLU A C 1
ATOM 724 O O . GLU A 1 97 ? 4.396 8.338 -9.765 1.00 92.06 97 GLU A O 1
ATOM 729 N N . ARG A 1 98 ? 3.334 7.715 -7.879 1.00 91.69 98 ARG A N 1
ATOM 730 C CA . ARG A 1 98 ? 4.463 6.951 -7.326 1.00 91.69 98 ARG A CA 1
ATOM 731 C C . ARG A 1 98 ? 4.754 5.733 -8.188 1.00 91.69 98 ARG A C 1
ATOM 733 O O . ARG A 1 98 ? 5.902 5.504 -8.566 1.00 91.69 98 ARG A O 1
ATOM 740 N N . TRP A 1 99 ? 3.706 4.990 -8.527 1.00 92.75 99 TRP A N 1
ATOM 741 C CA . TRP A 1 99 ? 3.791 3.788 -9.349 1.00 92.75 99 TRP A CA 1
ATOM 742 C C . TRP A 1 99 ? 4.171 4.122 -10.791 1.00 92.75 99 TRP A C 1
ATOM 744 O O . TRP A 1 99 ? 5.074 3.494 -11.345 1.00 92.75 99 TRP A O 1
ATOM 754 N N . ARG A 1 100 ? 3.575 5.171 -11.371 1.00 94.50 100 ARG A N 1
ATOM 755 C CA . ARG A 1 100 ? 3.950 5.671 -12.700 1.00 94.50 100 ARG A CA 1
ATOM 756 C C . ARG A 1 100 ? 5.421 6.073 -12.781 1.00 94.50 100 ARG A C 1
ATOM 758 O O . ARG A 1 100 ? 6.095 5.727 -13.749 1.00 94.50 100 ARG A O 1
ATOM 765 N N . ASN A 1 101 ? 5.928 6.784 -11.775 1.00 95.12 101 ASN A N 1
ATOM 766 C CA . ASN A 1 101 ? 7.331 7.186 -11.737 1.00 95.12 101 ASN A CA 1
ATOM 767 C C . ASN A 1 101 ? 8.252 5.964 -11.606 1.00 95.12 101 ASN A C 1
ATOM 769 O O . ASN A 1 101 ? 9.170 5.805 -12.406 1.00 95.12 101 ASN A O 1
ATOM 773 N N . ALA A 1 102 ? 7.958 5.055 -10.671 1.00 94.00 102 ALA A N 1
ATOM 774 C CA . ALA A 1 102 ? 8.738 3.833 -10.484 1.00 94.00 102 ALA A CA 1
ATOM 775 C C . ALA A 1 102 ? 8.832 2.996 -11.774 1.00 94.00 102 ALA A C 1
ATOM 777 O O . ALA A 1 102 ? 9.931 2.601 -12.163 1.00 94.00 102 ALA A O 1
ATOM 778 N N . MET A 1 103 ? 7.711 2.802 -12.481 1.00 94.25 103 MET A N 1
ATOM 779 C CA . MET A 1 103 ? 7.694 2.118 -13.782 1.00 94.25 103 MET A CA 1
ATOM 780 C C . MET A 1 103 ? 8.581 2.822 -14.818 1.00 94.25 103 MET A C 1
ATOM 782 O O . MET A 1 103 ? 9.323 2.165 -15.545 1.00 94.25 103 MET A O 1
ATOM 786 N N . GLY A 1 104 ? 8.541 4.157 -14.870 1.00 94.44 104 GLY A N 1
ATOM 787 C CA . GLY A 1 104 ? 9.381 4.942 -15.774 1.00 94.44 104 GLY A CA 1
ATOM 788 C C . GLY A 1 104 ? 10.876 4.845 -15.454 1.00 94.44 104 GLY A C 1
ATOM 789 O O . GLY A 1 104 ? 11.691 4.750 -16.371 1.00 94.44 104 GLY A O 1
ATOM 790 N N . ILE A 1 105 ? 11.250 4.842 -14.172 1.00 95.69 105 ILE A N 1
ATOM 791 C CA . ILE A 1 105 ? 12.648 4.675 -13.743 1.00 95.69 105 ILE A CA 1
ATOM 792 C C . ILE A 1 105 ? 13.175 3.317 -14.192 1.00 95.69 105 ILE A C 1
ATOM 794 O O . ILE A 1 105 ? 14.236 3.262 -14.812 1.00 95.69 105 ILE A O 1
ATOM 798 N N . GLU A 1 106 ? 12.431 2.248 -13.915 1.00 92.38 106 GLU A N 1
ATOM 799 C CA . GLU A 1 106 ? 12.847 0.891 -14.266 1.00 92.38 106 GLU A CA 1
ATOM 800 C C . GLU A 1 106 ? 12.977 0.731 -15.783 1.00 92.38 106 GLU A C 1
ATOM 802 O O . GLU A 1 106 ? 13.998 0.251 -16.272 1.00 92.38 106 GLU A O 1
ATOM 807 N N . PHE A 1 107 ? 12.000 1.235 -16.546 1.00 91.19 107 PHE A N 1
ATOM 808 C CA . PHE A 1 107 ? 12.056 1.237 -18.007 1.00 91.19 107 PHE A CA 1
ATOM 809 C C . PHE A 1 107 ? 13.312 1.948 -18.530 1.00 91.19 107 PHE A C 1
ATOM 811 O O . PHE A 1 107 ? 14.059 1.398 -19.340 1.00 91.19 107 PHE A O 1
ATOM 818 N N . ASN A 1 108 ? 13.594 3.153 -18.033 1.00 92.31 108 ASN A N 1
ATOM 819 C CA . ASN A 1 108 ? 14.760 3.923 -18.458 1.00 92.31 108 ASN A CA 1
ATOM 820 C C . ASN A 1 108 ? 16.081 3.255 -18.057 1.00 92.31 108 ASN A C 1
ATOM 822 O O . ASN A 1 108 ? 17.039 3.267 -18.833 1.00 92.31 108 ASN A O 1
ATOM 826 N N . ALA A 1 109 ? 16.146 2.674 -16.856 1.00 90.81 109 ALA A N 1
ATOM 827 C CA . ALA A 1 109 ? 17.312 1.928 -16.397 1.00 90.81 109 ALA A CA 1
ATOM 828 C C . ALA A 1 109 ? 17.597 0.752 -17.336 1.00 90.81 109 ALA A C 1
ATOM 830 O O . ALA A 1 109 ? 18.732 0.553 -17.767 1.00 90.81 109 ALA A O 1
ATOM 831 N N . HIS A 1 110 ? 16.547 0.041 -17.726 1.00 86.56 110 HIS A N 1
ATOM 832 C CA . HIS A 1 110 ? 16.629 -1.098 -18.615 1.00 86.56 110 HIS A CA 1
ATOM 833 C C . HIS A 1 110 ? 17.107 -0.732 -20.025 1.00 86.56 110 HIS A C 1
ATOM 835 O O . HIS A 1 110 ? 18.031 -1.354 -20.553 1.00 86.56 110 HIS A O 1
ATOM 841 N N . VAL A 1 111 ? 16.542 0.335 -20.602 1.00 88.69 111 VAL A N 1
ATOM 842 C CA . VAL A 1 111 ? 16.980 0.895 -21.890 1.00 88.69 111 VAL A CA 1
ATOM 843 C C . VAL A 1 111 ? 18.459 1.285 -21.831 1.00 88.69 111 VAL A C 1
ATOM 845 O O . VAL A 1 111 ? 19.224 0.963 -22.738 1.00 88.69 111 VAL A O 1
ATOM 848 N N . LYS A 1 112 ? 18.892 1.921 -20.735 1.00 90.12 112 LYS A N 1
ATOM 849 C CA . LYS A 1 112 ? 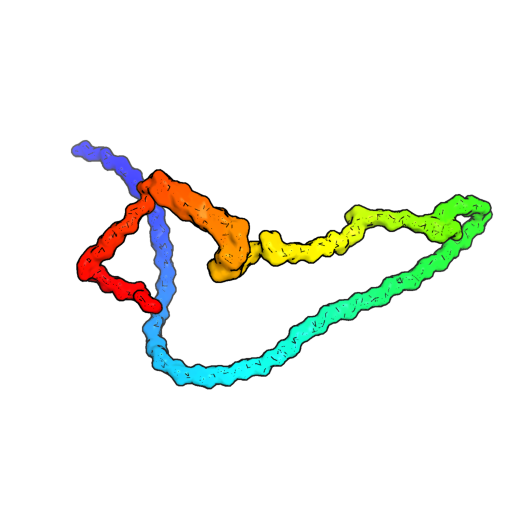20.287 2.333 -20.530 1.00 90.12 112 LYS A CA 1
ATOM 850 C C . LYS A 1 112 ? 21.252 1.151 -20.408 1.00 90.12 112 LYS A C 1
ATOM 852 O O . LYS A 1 112 ? 22.408 1.268 -20.804 1.00 90.12 112 LYS A O 1
ATOM 857 N N . MET A 1 113 ? 20.806 0.027 -19.850 1.00 87.62 113 MET A N 1
ATOM 858 C CA . MET A 1 113 ? 21.634 -1.172 -19.705 1.00 87.62 113 MET A CA 1
ATOM 859 C C . MET A 1 113 ? 21.842 -1.928 -21.028 1.00 87.62 113 MET A C 1
ATOM 861 O O . MET A 1 113 ? 22.607 -2.891 -21.030 1.00 87.62 113 MET A O 1
ATOM 865 N N . HIS A 1 114 ? 21.190 -1.528 -22.135 1.00 79.94 114 HIS A N 1
ATOM 866 C CA . HIS A 1 114 ? 21.300 -2.157 -23.465 1.00 79.94 114 HIS A CA 1
ATOM 867 C C . HIS A 1 114 ? 21.204 -3.692 -23.437 1.00 79.94 114 HIS A C 1
ATOM 869 O O . HIS A 1 114 ? 21.819 -4.388 -24.238 1.00 79.94 114 HIS A O 1
ATOM 875 N N . THR A 1 115 ? 20.474 -4.241 -22.467 1.00 78.44 115 THR A N 1
ATOM 876 C CA . THR A 1 115 ? 20.469 -5.689 -22.213 1.00 78.44 115 THR A CA 1
ATOM 877 C C . THR A 1 115 ? 19.391 -6.402 -23.034 1.00 78.44 115 THR A C 1
ATOM 879 O O . THR A 1 115 ? 19.417 -7.622 -23.158 1.00 78.44 115 THR A O 1
ATOM 882 N N . TRP A 1 116 ? 18.443 -5.655 -23.602 1.00 71.81 116 TRP A N 1
ATOM 883 C CA . TRP A 1 116 ? 17.303 -6.204 -24.325 1.00 71.81 116 TRP A CA 1
ATOM 884 C C . TRP A 1 116 ? 17.295 -5.629 -25.732 1.00 71.81 116 TRP A C 1
ATOM 886 O O . TRP A 1 116 ? 17.027 -4.444 -25.925 1.00 71.81 116 TRP A O 1
ATOM 896 N N . ASP A 1 117 ? 17.631 -6.482 -26.695 1.00 67.62 117 ASP A N 1
ATOM 897 C CA . ASP A 1 117 ? 17.479 -6.198 -28.115 1.00 67.62 117 ASP A CA 1
ATOM 898 C C . ASP A 1 117 ? 16.201 -6.890 -28.598 1.00 67.62 117 ASP A C 1
ATOM 900 O O . ASP A 1 117 ? 16.051 -8.112 -28.486 1.00 67.62 117 ASP A O 1
ATOM 904 N N . PHE A 1 118 ? 15.235 -6.099 -29.060 1.00 71.81 118 PHE A N 1
ATOM 905 C CA . PHE A 1 118 ? 14.013 -6.638 -29.643 1.00 71.81 118 PHE A CA 1
ATOM 906 C C . PHE A 1 118 ? 14.334 -7.063 -31.069 1.00 71.81 118 PHE A C 1
ATOM 908 O O . PHE A 1 118 ? 14.382 -6.242 -31.983 1.00 71.81 118 PHE A O 1
ATOM 915 N N . PHE A 1 119 ? 14.560 -8.361 -31.252 1.00 73.81 119 PHE A N 1
ATOM 916 C CA . PHE A 1 119 ? 14.822 -8.921 -32.568 1.00 73.81 119 PHE A CA 1
ATOM 917 C C . PHE A 1 119 ? 13.644 -8.632 -33.507 1.00 73.81 119 PHE A C 1
ATOM 919 O O . PHE A 1 119 ? 12.504 -8.982 -33.175 1.00 73.81 119 PHE A O 1
ATOM 926 N N . PRO A 1 120 ? 13.887 -8.021 -34.682 1.00 74.81 120 PRO A N 1
ATOM 927 C CA . PRO A 1 120 ? 12.843 -7.865 -35.676 1.00 74.81 120 PRO A CA 1
ATOM 928 C C . PRO A 1 120 ? 12.362 -9.255 -36.088 1.00 74.81 120 PRO A C 1
ATOM 930 O O . PRO A 1 120 ? 13.161 -10.146 -36.391 1.00 74.81 120 PRO A O 1
ATOM 933 N N . LEU A 1 121 ? 11.044 -9.441 -36.071 1.00 72.81 121 LEU A N 1
ATOM 934 C CA . LEU A 1 121 ? 10.431 -10.685 -36.512 1.00 72.81 121 LEU A CA 1
ATOM 935 C C . LEU A 1 121 ? 10.829 -10.941 -37.964 1.00 72.81 121 LEU A C 1
ATOM 937 O O . LEU A 1 121 ? 10.800 -10.040 -38.805 1.00 72.81 121 LEU A O 1
ATOM 941 N N . SER A 1 122 ? 11.237 -12.174 -38.248 1.00 78.38 122 SER A N 1
ATOM 942 C CA . SER A 1 122 ? 11.595 -12.552 -39.611 1.00 78.38 122 SER A CA 1
ATOM 943 C C . SER A 1 122 ? 10.337 -12.541 -40.491 1.00 78.38 122 SER A C 1
ATOM 945 O O . SER A 1 122 ? 9.277 -12.936 -40.007 1.00 78.38 122 SER A O 1
ATOM 947 N N . PRO A 1 123 ? 10.427 -12.157 -41.780 1.00 73.50 123 PRO A N 1
ATOM 948 C CA . PRO A 1 123 ? 9.264 -12.057 -42.676 1.00 73.50 123 PRO A CA 1
ATOM 949 C C . PRO A 1 123 ? 8.450 -13.354 -42.816 1.00 73.50 123 PRO A C 1
ATOM 951 O O . PRO A 1 123 ? 7.281 -13.319 -43.178 1.00 73.50 123 PRO A O 1
ATOM 954 N N . GLU A 1 124 ? 9.073 -14.495 -42.517 1.00 79.75 124 GLU A N 1
ATOM 955 C CA . GLU A 1 124 ? 8.494 -15.843 -42.555 1.00 79.75 124 GLU A CA 1
ATOM 956 C C . GLU A 1 124 ? 7.707 -16.208 -41.274 1.00 79.75 124 GLU A C 1
ATOM 958 O O . GLU A 1 124 ? 7.153 -17.303 -41.169 1.00 79.75 124 GLU A O 1
ATOM 963 N N . GLN A 1 125 ? 7.681 -15.338 -40.257 1.00 77.88 125 GLN A N 1
ATOM 964 C CA . GLN A 1 125 ? 7.012 -15.602 -38.982 1.00 77.88 125 GLN A CA 1
ATOM 965 C C . GLN A 1 125 ? 5.598 -15.016 -38.968 1.00 77.88 125 GLN A C 1
ATOM 967 O O . GLN A 1 125 ? 5.398 -13.810 -39.093 1.00 77.88 125 GLN A O 1
ATOM 972 N N . ASN A 1 126 ? 4.602 -15.877 -38.748 1.00 74.50 126 ASN A N 1
ATOM 973 C CA . ASN A 1 126 ? 3.220 -15.445 -38.564 1.00 74.50 126 ASN A CA 1
ATOM 974 C C . ASN A 1 126 ? 3.060 -14.718 -37.222 1.00 74.50 126 ASN A C 1
ATOM 976 O O . ASN A 1 126 ? 3.217 -15.313 -36.155 1.00 74.50 126 ASN A O 1
ATOM 980 N N . LEU A 1 127 ? 2.705 -13.436 -37.287 1.00 72.00 127 LEU A N 1
ATOM 981 C CA . LEU A 1 127 ? 2.274 -12.637 -36.144 1.00 72.00 127 LEU A CA 1
ATOM 982 C C . LEU A 1 127 ? 0.916 -13.149 -35.644 1.00 72.00 127 LEU A C 1
ATOM 984 O O . LEU A 1 127 ? -0.079 -13.079 -36.363 1.00 72.00 127 LEU A O 1
ATOM 988 N N . VAL A 1 128 ? 0.866 -13.654 -34.411 1.00 70.50 128 VAL A N 1
ATOM 989 C CA . VAL A 1 128 ? -0.383 -14.070 -33.760 1.00 70.50 128 VAL A CA 1
ATOM 990 C C . VAL A 1 128 ? -0.636 -13.148 -32.574 1.00 70.50 128 VAL A C 1
ATOM 992 O O . VAL A 1 128 ? 0.068 -13.221 -31.571 1.00 70.50 128 VAL A O 1
ATOM 995 N N . GLY A 1 129 ? -1.638 -12.281 -32.699 1.00 68.69 129 GLY A N 1
ATOM 996 C CA . GLY A 1 129 ? -2.079 -11.381 -31.635 1.00 68.69 129 GLY A CA 1
ATOM 997 C C . GLY A 1 129 ? -2.808 -10.162 -32.196 1.00 68.69 129 GLY A C 1
ATOM 998 O O . GLY A 1 129 ? -2.206 -9.367 -32.911 1.00 68.69 129 GLY A O 1
ATOM 999 N N . ASN A 1 130 ? -4.097 -10.043 -31.878 1.00 47.94 130 ASN A N 1
ATOM 1000 C CA . ASN A 1 130 ? -4.884 -8.809 -31.932 1.00 47.94 130 ASN A CA 1
ATOM 1001 C C . ASN A 1 130 ? -5.481 -8.608 -30.541 1.00 47.94 130 ASN A C 1
ATOM 1003 O O . ASN A 1 130 ? -6.018 -9.616 -30.023 1.00 47.94 130 ASN A O 1
#

Foldseek 3Di:
DDDDDDDDDDDDDDDDDDDDDDDDDDPDDDDDDDPDDDDDDDDDDDDDDDDDDDPDPDDDCVNVVHDDDDCVPPPDDDDDDLQRDDDPDPVSLCVDPVSVVVVVVVVVVVVVVVPDDDDDDDPPDDDDDD